Protein AF-A0A2V9SP64-F1 (afdb_monomer)

Mean predicted aligned error: 10.12 Å

Structure (mmCIF, N/CA/C/O backbone):
data_AF-A0A2V9SP64-F1
#
_entry.id   AF-A0A2V9SP64-F1
#
loop_
_atom_site.group_PDB
_atom_site.id
_atom_site.type_symbol
_atom_site.label_atom_id
_atom_site.label_alt_id
_atom_site.label_comp_id
_atom_site.label_asym_id
_atom_site.label_entity_id
_atom_site.label_seq_id
_atom_site.pdbx_PDB_ins_code
_atom_site.Cartn_x
_atom_site.Cartn_y
_atom_site.Cartn_z
_atom_site.occupancy
_atom_site.B_iso_or_equiv
_atom_site.auth_seq_id
_atom_site.auth_comp_id
_atom_site.auth_asym_id
_atom_site.auth_atom_id
_atom_site.pdbx_PDB_model_num
ATOM 1 N N . MET A 1 1 ? 23.466 0.169 -5.538 1.00 41.28 1 MET A N 1
ATOM 2 C CA . MET A 1 1 ? 22.872 -1.061 -6.104 1.00 41.28 1 MET A CA 1
ATOM 3 C C . MET A 1 1 ? 21.810 -1.558 -5.133 1.00 41.28 1 MET A C 1
ATOM 5 O O . MET A 1 1 ? 22.164 -1.995 -4.043 1.00 41.28 1 MET A O 1
ATOM 9 N N . PHE A 1 2 ? 20.524 -1.400 -5.461 1.00 40.69 2 PHE A N 1
ATOM 10 C CA . PHE A 1 2 ? 19.436 -1.945 -4.647 1.00 40.69 2 PHE A CA 1
ATOM 11 C C . PHE A 1 2 ? 19.515 -3.471 -4.731 1.00 40.69 2 PHE A C 1
ATOM 13 O O . PHE A 1 2 ? 19.192 -4.061 -5.756 1.00 40.69 2 PHE A O 1
ATOM 20 N N . ARG A 1 3 ? 20.051 -4.109 -3.686 1.00 48.69 3 ARG A N 1
ATOM 21 C CA . ARG A 1 3 ? 19.983 -5.563 -3.538 1.00 48.69 3 ARG A CA 1
ATOM 22 C C . ARG A 1 3 ? 18.550 -5.898 -3.173 1.00 48.69 3 ARG A C 1
ATOM 24 O O . ARG A 1 3 ? 18.177 -5.818 -2.003 1.00 48.69 3 ARG A O 1
ATOM 31 N N . 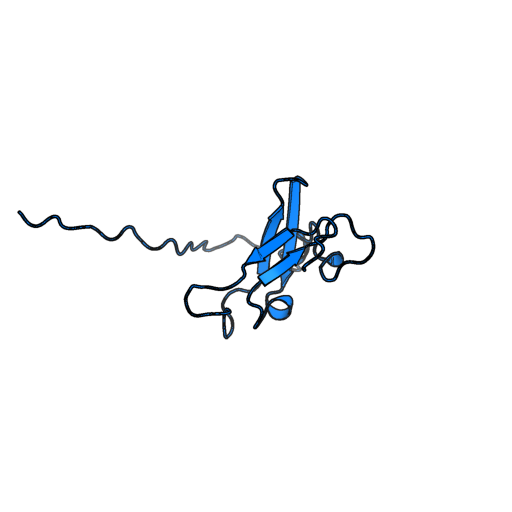ASP A 1 4 ? 17.769 -6.212 -4.191 1.00 56.91 4 ASP A N 1
ATOM 32 C CA . ASP A 1 4 ? 16.444 -6.769 -4.032 1.00 56.91 4 ASP A CA 1
ATOM 33 C C . ASP A 1 4 ? 16.566 -8.100 -3.263 1.00 56.91 4 ASP A C 1
ATOM 35 O O . ASP A 1 4 ? 17.009 -9.117 -3.790 1.00 56.91 4 ASP A O 1
ATOM 39 N N . ARG A 1 5 ? 16.254 -8.079 -1.962 1.00 63.81 5 ARG A N 1
ATOM 40 C CA . ARG A 1 5 ? 16.203 -9.274 -1.102 1.00 63.81 5 ARG A CA 1
ATOM 41 C C . ARG A 1 5 ? 14.882 -10.039 -1.299 1.00 63.81 5 ARG A C 1
ATOM 43 O O . ARG A 1 5 ? 14.338 -10.559 -0.326 1.00 63.81 5 ARG A O 1
ATOM 50 N N . GLY A 1 6 ? 14.339 -10.056 -2.517 1.00 75.12 6 GLY A N 1
ATOM 51 C CA . GLY A 1 6 ? 13.022 -10.613 -2.828 1.00 75.12 6 GLY A CA 1
ATOM 52 C C . GLY A 1 6 ? 11.867 -9.718 -2.369 1.00 75.12 6 GLY A C 1
ATOM 53 O O . GLY A 1 6 ? 10.902 -10.213 -1.787 1.00 75.12 6 GLY A O 1
ATOM 54 N N . GLY A 1 7 ? 12.008 -8.407 -2.546 1.00 83.94 7 GLY A N 1
ATOM 55 C CA . GLY A 1 7 ? 10.979 -7.405 -2.357 1.00 83.94 7 GLY A CA 1
ATOM 56 C C . GLY A 1 7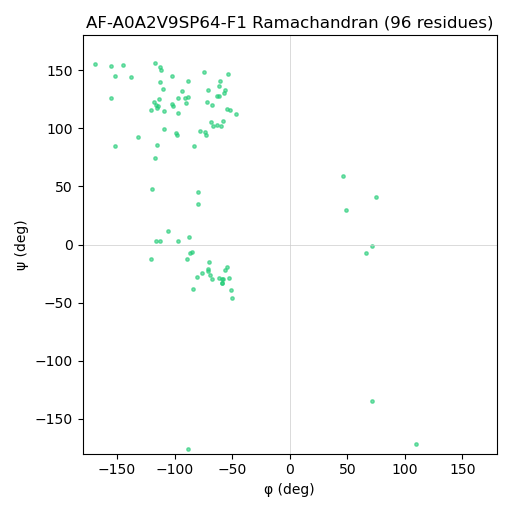 ? 10.542 -6.734 -3.658 1.00 83.94 7 GLY A C 1
ATOM 57 O O . GLY A 1 7 ? 11.333 -6.367 -4.516 1.00 83.94 7 GLY A O 1
ATOM 58 N N . TYR A 1 8 ? 9.244 -6.510 -3.763 1.00 89.00 8 TYR A N 1
ATOM 59 C CA . TYR A 1 8 ? 8.592 -5.919 -4.919 1.00 89.00 8 TYR A CA 1
ATOM 60 C C . TYR A 1 8 ? 8.449 -4.415 -4.726 1.00 89.00 8 TYR A C 1
ATOM 62 O O . TYR A 1 8 ? 8.010 -3.958 -3.669 1.00 89.00 8 TYR A O 1
ATOM 70 N N . SER A 1 9 ? 8.816 -3.638 -5.742 1.00 88.69 9 SER 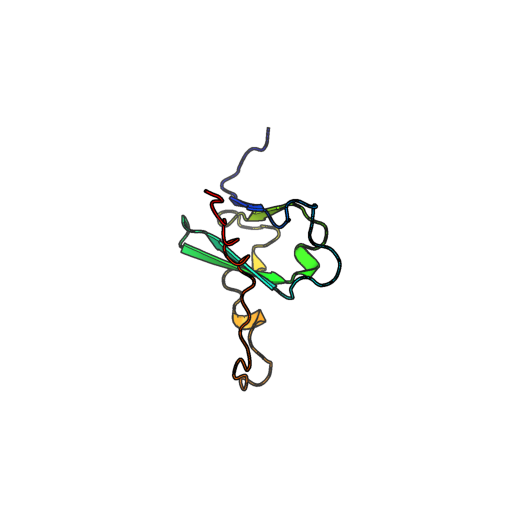A N 1
ATOM 71 C CA . SER A 1 9 ? 8.604 -2.191 -5.743 1.00 88.69 9 SER A CA 1
ATOM 72 C C . SER A 1 9 ? 7.240 -1.866 -6.347 1.00 88.69 9 SER A C 1
ATOM 74 O O . SER A 1 9 ? 6.985 -2.195 -7.504 1.00 88.69 9 SER A O 1
ATOM 76 N N . CYS A 1 10 ? 6.385 -1.189 -5.586 1.00 88.94 10 CYS A N 1
ATOM 77 C CA . CYS A 1 10 ? 5.106 -0.666 -6.053 1.00 88.94 10 CYS A CA 1
ATOM 78 C C . CYS A 1 10 ? 5.192 0.859 -6.124 1.00 88.94 10 CYS A C 1
ATOM 80 O O . CYS A 1 10 ? 5.369 1.533 -5.107 1.00 88.94 10 CYS A O 1
ATOM 82 N N . THR A 1 11 ? 5.089 1.412 -7.329 1.00 89.56 11 THR A N 1
ATOM 83 C CA . THR A 1 11 ? 5.073 2.863 -7.546 1.00 89.56 11 THR A CA 1
ATOM 84 C C . THR A 1 11 ? 3.743 3.431 -7.058 1.00 89.56 11 THR A C 1
ATOM 86 O O . THR A 1 11 ? 2.689 3.020 -7.526 1.00 89.56 11 THR A O 1
ATOM 89 N N . VAL A 1 12 ? 3.797 4.382 -6.126 1.00 87.31 12 VAL A N 1
ATOM 90 C CA . VAL A 1 12 ? 2.624 5.021 -5.499 1.00 87.31 12 VAL A CA 1
ATOM 91 C C . VAL A 1 12 ? 2.643 6.524 -5.771 1.00 87.31 12 VAL A C 1
ATOM 93 O O . VAL A 1 12 ? 2.521 7.356 -4.879 1.00 87.31 12 VAL A O 1
ATOM 96 N N . ARG A 1 13 ? 2.869 6.876 -7.037 1.00 87.62 13 ARG A N 1
ATOM 97 C CA . ARG A 1 13 ? 2.911 8.259 -7.514 1.00 87.62 13 ARG A CA 1
ATOM 98 C C . ARG A 1 13 ? 2.333 8.370 -8.912 1.00 87.62 13 ARG A C 1
ATOM 100 O O . ARG A 1 13 ? 2.416 7.418 -9.686 1.00 87.62 13 ARG A O 1
ATOM 107 N N . GLY A 1 14 ? 1.842 9.558 -9.239 1.00 83.81 14 GLY A N 1
ATOM 108 C CA . GLY A 1 14 ? 1.482 9.920 -10.603 1.00 83.81 14 GLY A CA 1
ATOM 109 C C . GLY A 1 14 ? 2.662 10.505 -11.383 1.00 83.81 14 GLY A C 1
ATOM 110 O O . GLY A 1 14 ? 3.785 10.640 -10.883 1.00 83.81 14 GLY A O 1
ATOM 111 N N . CYS A 1 15 ? 2.384 10.930 -12.616 1.00 83.00 15 CYS A N 1
ATOM 112 C CA . CYS A 1 15 ? 3.346 11.634 -13.467 1.00 83.00 15 CYS A CA 1
ATOM 113 C C . CYS A 1 15 ? 3.818 12.968 -12.858 1.00 83.00 15 CYS A C 1
ATOM 115 O O . CYS A 1 15 ? 4.955 13.377 -13.077 1.00 83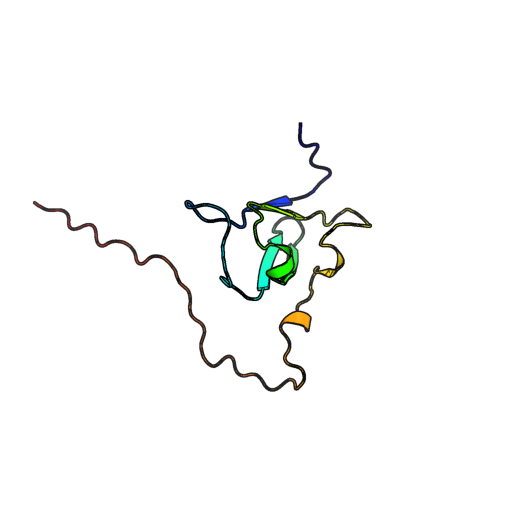.00 15 CYS A O 1
ATOM 117 N N . ARG A 1 16 ? 2.973 13.611 -12.040 1.00 83.62 16 ARG A N 1
ATOM 118 C CA . ARG A 1 16 ? 3.255 14.893 -11.369 1.00 83.62 16 ARG A CA 1
ATOM 119 C C . ARG A 1 16 ? 3.962 14.752 -10.017 1.00 83.62 16 ARG A C 1
ATOM 121 O O . ARG A 1 16 ? 4.158 15.749 -9.332 1.00 83.62 16 ARG A O 1
ATOM 128 N N . GLY A 1 17 ? 4.363 13.538 -9.641 1.00 84.50 17 GLY A N 1
ATOM 129 C CA . GLY A 1 17 ? 5.027 13.264 -8.368 1.00 84.50 17 GLY A CA 1
ATOM 130 C C . GLY A 1 17 ? 4.155 12.482 -7.382 1.00 84.50 17 GLY A C 1
ATOM 131 O O . GLY A 1 17 ? 3.111 11.950 -7.775 1.00 84.50 17 GLY A O 1
ATOM 132 N N . PRO A 1 18 ? 4.625 12.331 -6.127 1.00 85.62 18 PRO A N 1
ATOM 133 C CA . PRO A 1 18 ? 3.895 11.633 -5.071 1.00 85.62 18 PRO A CA 1
ATOM 134 C C . PRO A 1 18 ? 2.490 12.198 -4.899 1.00 85.62 18 PRO A C 1
ATOM 136 O O . PRO A 1 18 ? 2.289 13.403 -5.062 1.00 85.62 18 PRO A O 1
ATOM 139 N N . TYR A 1 19 ? 1.536 11.343 -4.541 1.00 82.81 19 TYR A N 1
ATOM 140 C CA . TYR A 1 19 ? 0.209 11.832 -4.196 1.00 82.81 19 TYR A CA 1
ATOM 141 C C . TYR A 1 19 ? 0.288 12.762 -2.972 1.00 82.81 19 TYR A C 1
ATOM 143 O O . TYR A 1 19 ? 1.016 12.482 -2.015 1.00 82.81 19 TYR A O 1
ATOM 151 N N . GLN A 1 20 ? -0.426 13.886 -3.036 1.00 80.31 20 GLN A N 1
ATOM 152 C CA . GLN A 1 20 ? -0.468 14.917 -1.997 1.00 80.31 20 GLN A CA 1
ATOM 153 C C . GLN A 1 20 ? -1.884 15.039 -1.428 1.00 80.31 20 GLN A C 1
ATOM 155 O O . GLN A 1 20 ? -2.852 14.722 -2.116 1.00 80.31 20 GLN A O 1
ATOM 160 N N . GLY A 1 21 ? -1.996 15.546 -0.198 1.00 84.00 21 GLY A N 1
ATOM 161 C CA . GLY A 1 21 ? -3.279 15.698 0.487 1.00 84.00 21 GLY A CA 1
ATOM 162 C C . GLY A 1 21 ? -3.856 14.350 0.914 1.00 84.00 21 GLY A C 1
ATOM 163 O O . GLY A 1 21 ? -3.121 13.514 1.439 1.00 84.00 21 GLY A O 1
ATOM 164 N N . ASP A 1 22 ? -5.150 14.165 0.666 1.00 81.44 22 ASP A N 1
ATOM 165 C CA . ASP A 1 22 ? -5.900 12.943 0.966 1.00 81.44 22 ASP A CA 1
ATOM 166 C C . ASP A 1 22 ? -6.428 12.298 -0.333 1.00 81.44 22 ASP A C 1
ATOM 168 O O . ASP A 1 22 ? -7.584 12.480 -0.713 1.00 81.44 22 ASP A O 1
ATOM 172 N N . PRO A 1 23 ? -5.540 11.657 -1.115 1.00 83.38 23 PRO A N 1
ATOM 173 C CA . PRO A 1 23 ? -5.873 11.106 -2.429 1.00 83.38 23 PRO A 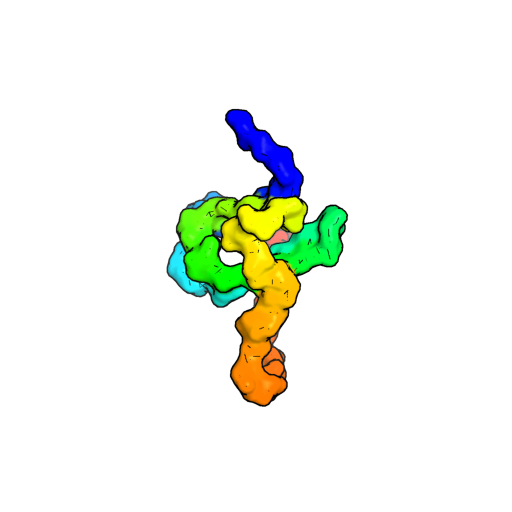CA 1
ATOM 174 C C . PRO A 1 23 ? -6.666 9.790 -2.356 1.00 83.38 23 PRO A C 1
ATOM 176 O O . PRO A 1 23 ? -7.302 9.413 -3.337 1.00 83.38 23 PRO A O 1
ATOM 179 N N . PHE A 1 24 ? -6.546 9.052 -1.251 1.00 86.88 24 PHE A N 1
ATOM 180 C CA . PHE A 1 24 ? -7.169 7.756 -0.983 1.00 86.88 24 PHE A CA 1
ATOM 181 C C . PHE A 1 24 ? -6.971 7.404 0.496 1.00 86.88 24 PHE A C 1
ATOM 183 O O . PHE A 1 24 ? -5.970 7.814 1.075 1.00 86.88 24 PHE A O 1
ATOM 190 N N . ASP A 1 25 ? -7.844 6.570 1.070 1.00 89.62 25 ASP A N 1
ATOM 191 C CA . ASP A 1 25 ? -7.716 6.098 2.4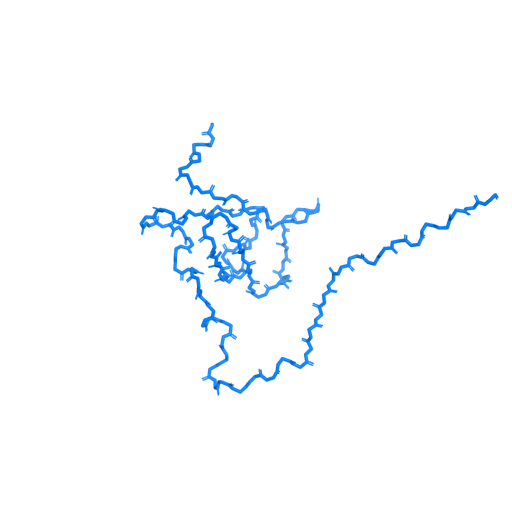60 1.00 89.62 25 ASP A CA 1
ATOM 192 C C . ASP A 1 25 ? -6.781 4.882 2.598 1.00 89.62 25 ASP A C 1
ATOM 194 O O . ASP A 1 25 ? -5.998 4.764 3.546 1.00 89.62 25 ASP A O 1
ATOM 198 N N . PHE A 1 26 ? -6.842 3.960 1.631 1.00 92.25 26 PHE A N 1
ATOM 199 C CA . PHE A 1 26 ? -6.087 2.706 1.629 1.00 92.25 26 PHE A CA 1
ATOM 200 C C . PHE A 1 26 ? -5.511 2.388 0.249 1.00 92.25 26 PHE A C 1
ATOM 202 O O . PHE A 1 26 ? -6.141 2.602 -0.783 1.00 92.25 26 PHE A O 1
ATOM 209 N N . LEU A 1 27 ? -4.315 1.809 0.247 1.00 92.44 27 LEU A N 1
ATOM 210 C CA . LEU A 1 27 ? -3.669 1.206 -0.907 1.00 92.44 27 LEU A CA 1
ATOM 211 C C . LEU A 1 27 ? -3.819 -0.315 -0.833 1.00 92.44 27 LEU A C 1
ATOM 213 O O . LEU A 1 27 ? -3.285 -0.942 0.082 1.00 92.44 27 LEU A O 1
ATOM 217 N N . ALA A 1 28 ? -4.475 -0.901 -1.833 1.00 94.38 28 ALA A N 1
ATOM 218 C CA . ALA A 1 28 ? -4.486 -2.341 -2.058 1.00 94.38 28 ALA A CA 1
ATOM 219 C C . ALA A 1 28 ? -3.426 -2.704 -3.111 1.00 94.38 28 ALA A C 1
ATOM 221 O O . ALA A 1 28 ? -3.539 -2.320 -4.274 1.00 94.38 28 ALA A O 1
ATOM 222 N N . ALA A 1 29 ? -2.381 -3.427 -2.708 1.00 93.88 29 ALA A N 1
ATOM 223 C CA . ALA A 1 29 ? -1.319 -3.887 -3.600 1.00 93.88 29 ALA A CA 1
ATOM 224 C C . ALA A 1 29 ? -1.335 -5.415 -3.703 1.00 93.88 29 ALA A C 1
ATOM 226 O O . ALA A 1 29 ? -1.131 -6.106 -2.706 1.00 93.88 29 ALA A O 1
ATOM 227 N N . TYR A 1 30 ? -1.545 -5.929 -4.914 1.00 94.12 30 TYR A N 1
ATOM 228 C CA . TYR A 1 30 ? -1.535 -7.360 -5.202 1.00 94.12 30 TYR A CA 1
ATOM 229 C C . TYR A 1 30 ? -0.177 -7.808 -5.745 1.00 94.12 30 TYR A C 1
ATOM 231 O O . TYR A 1 30 ? 0.335 -7.255 -6.722 1.00 94.12 30 TYR A O 1
ATOM 239 N N . LEU A 1 31 ? 0.408 -8.823 -5.116 1.00 91.75 31 LEU A N 1
ATOM 240 C CA . LEU A 1 31 ? 1.660 -9.437 -5.533 1.00 91.75 31 LEU A CA 1
ATOM 241 C C . LEU A 1 31 ? 1.370 -10.711 -6.322 1.00 91.75 31 LEU A C 1
ATOM 243 O O . LEU A 1 31 ? 1.234 -11.779 -5.739 1.00 91.75 31 LEU A O 1
ATOM 247 N N . ILE A 1 32 ? 1.343 -10.604 -7.653 1.00 91.38 32 ILE A N 1
ATOM 248 C CA . ILE A 1 32 ? 1.095 -11.741 -8.560 1.00 91.38 32 ILE A CA 1
ATOM 249 C C . ILE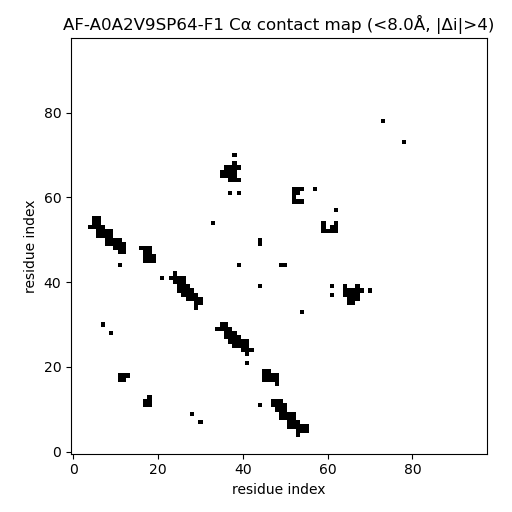 A 1 32 ? 1.989 -12.960 -8.248 1.00 91.38 32 ILE A C 1
ATOM 251 O O . ILE A 1 32 ? 1.458 -14.065 -8.195 1.00 91.38 32 ILE A O 1
ATOM 255 N N . PRO A 1 33 ? 3.316 -12.821 -8.023 1.00 89.56 33 PRO A N 1
ATOM 256 C CA . PRO A 1 33 ? 4.176 -13.993 -7.840 1.00 89.56 33 PRO A CA 1
ATOM 257 C C . PRO A 1 33 ? 3.970 -14.736 -6.515 1.00 89.56 33 PRO A C 1
ATOM 259 O O . PRO A 1 33 ? 4.371 -15.892 -6.409 1.00 89.56 33 PRO A O 1
ATOM 262 N N . ASP A 1 34 ? 3.410 -14.070 -5.504 1.00 89.56 34 ASP A N 1
ATOM 263 C CA . ASP A 1 34 ? 3.179 -14.638 -4.171 1.00 89.56 34 ASP A CA 1
ATOM 264 C C . ASP A 1 34 ? 1.675 -14.813 -3.865 1.00 89.56 34 ASP A C 1
ATOM 266 O O . ASP A 1 34 ? 1.353 -15.235 -2.759 1.00 89.56 34 ASP A O 1
ATOM 270 N N . ASP A 1 35 ? 0.788 -14.500 -4.824 1.00 92.62 35 ASP A N 1
ATOM 271 C CA . ASP A 1 35 ? -0.681 -14.588 -4.732 1.00 92.62 35 ASP A CA 1
ATOM 272 C C . ASP A 1 35 ? -1.237 -13.992 -3.428 1.00 92.62 35 ASP A C 1
ATOM 274 O O . ASP A 1 35 ? -1.811 -14.675 -2.581 1.00 92.62 35 ASP A O 1
ATOM 278 N N . MET A 1 36 ? -0.954 -12.704 -3.206 1.00 93.00 36 MET A N 1
ATOM 279 C CA . MET A 1 36 ? -1.189 -12.076 -1.907 1.00 93.00 36 MET A CA 1
ATOM 280 C C . MET A 1 36 ? -1.458 -10.580 -2.003 1.00 93.00 36 MET A C 1
ATOM 282 O O . MET A 1 36 ? -0.831 -9.863 -2.788 1.00 93.00 36 MET A O 1
ATOM 286 N N . TRP A 1 37 ? -2.330 -10.095 -1.127 1.00 95.38 37 TRP A N 1
ATOM 287 C CA . TRP A 1 37 ? -2.694 -8.695 -0.987 1.00 95.38 37 TRP A CA 1
ATOM 288 C C . TRP A 1 37 ? -2.012 -8.021 0.199 1.00 95.38 37 TRP A C 1
ATOM 290 O O . TRP A 1 37 ? -1.812 -8.590 1.275 1.00 95.38 37 TRP A O 1
ATOM 300 N N . TYR A 1 38 ? -1.696 -6.747 0.004 1.00 95.31 38 TYR A N 1
ATOM 301 C CA . TYR A 1 38 ? -1.317 -5.812 1.051 1.00 95.31 38 TYR A CA 1
ATOM 302 C C . TYR A 1 38 ? -2.343 -4.686 1.099 1.00 95.31 38 TYR A C 1
ATOM 304 O O . TYR A 1 38 ? -2.526 -3.996 0.100 1.00 95.31 38 TYR A O 1
ATOM 312 N N . ILE A 1 39 ? -2.973 -4.488 2.257 1.00 96.06 39 ILE A N 1
ATOM 313 C CA . ILE A 1 39 ? -3.949 -3.420 2.505 1.00 96.06 39 ILE A CA 1
ATOM 314 C C . ILE A 1 39 ? -3.304 -2.398 3.440 1.00 96.06 39 ILE A C 1
ATOM 316 O O . ILE A 1 39 ? -3.186 -2.622 4.643 1.00 96.06 39 ILE A O 1
ATOM 320 N N . ILE A 1 40 ? -2.808 -1.298 2.876 1.00 94.25 40 ILE A N 1
ATOM 321 C CA . ILE A 1 40 ? -1.936 -0.342 3.567 1.00 94.25 40 ILE A CA 1
ATOM 322 C C . ILE A 1 40 ? -2.664 0.999 3.724 1.00 94.25 40 ILE A C 1
ATOM 324 O O . ILE A 1 40 ? -3.065 1.568 2.713 1.00 94.25 40 ILE A O 1
ATOM 328 N N . PRO A 1 41 ? -2.790 1.559 4.940 1.00 93.00 41 PRO A N 1
ATOM 329 C CA . PRO A 1 41 ? -3.346 2.899 5.129 1.00 93.00 41 PRO A CA 1
ATOM 330 C C . PRO A 1 41 ? -2.518 3.963 4.401 1.00 93.00 41 PRO A C 1
ATOM 332 O O . PRO A 1 41 ? -1.282 3.922 4.436 1.00 93.00 41 PRO A O 1
ATOM 335 N N . ALA A 1 42 ? -3.174 4.947 3.792 1.00 90.75 42 ALA A N 1
ATOM 336 C CA . ALA A 1 42 ? -2.527 5.979 2.984 1.00 90.75 42 ALA A CA 1
ATOM 337 C C . ALA A 1 42 ? -1.486 6.798 3.750 1.00 90.75 42 ALA A C 1
ATOM 339 O O . ALA A 1 42 ? -0.427 7.125 3.213 1.00 90.75 42 ALA A O 1
ATOM 340 N N . GLU A 1 43 ? -1.704 7.021 5.045 1.00 89.75 43 GLU A N 1
ATOM 341 C CA . GLU A 1 43 ? -0.742 7.648 5.957 1.00 89.75 43 GLU A CA 1
ATOM 342 C C . GLU A 1 43 ? 0.638 6.967 5.944 1.00 89.75 43 GLU A C 1
ATOM 344 O O . GLU A 1 43 ? 1.662 7.600 6.195 1.00 89.75 43 GLU A O 1
ATOM 349 N N . LYS A 1 44 ? 0.693 5.659 5.649 1.00 90.25 44 LYS A N 1
ATOM 350 C CA . LYS A 1 44 ? 1.943 4.882 5.582 1.00 90.25 44 LYS A CA 1
ATOM 351 C C . LYS A 1 44 ? 2.648 4.975 4.229 1.00 90.25 44 LYS A C 1
ATOM 353 O O . LYS A 1 44 ? 3.756 4.442 4.101 1.00 90.25 44 LYS A O 1
ATOM 358 N N . CYS A 1 45 ? 2.010 5.610 3.249 1.00 86.38 45 CYS A N 1
ATOM 359 C CA . CYS A 1 45 ? 2.487 5.817 1.883 1.00 86.38 45 CYS A CA 1
ATOM 360 C C . CYS A 1 45 ? 2.599 7.306 1.511 1.00 86.38 45 CYS A C 1
ATOM 362 O O . CYS A 1 45 ? 3.214 7.622 0.494 1.00 86.38 45 CYS A O 1
ATOM 364 N N . SER A 1 46 ? 2.033 8.210 2.315 1.00 83.38 46 SER A N 1
ATOM 365 C CA . SER A 1 46 ? 1.989 9.645 2.032 1.00 83.38 46 SER A CA 1
ATOM 366 C C . SER A 1 46 ? 3.386 10.230 1.800 1.00 83.38 46 SER A C 1
ATOM 368 O O . SER A 1 46 ? 4.343 9.924 2.516 1.00 83.38 46 SER A O 1
ATOM 370 N N . GLY A 1 47 ? 3.520 11.028 0.737 1.00 81.31 47 GLY A N 1
ATOM 371 C CA . GLY A 1 47 ? 4.789 11.628 0.315 1.00 81.31 47 GLY A CA 1
ATOM 372 C C . GLY A 1 47 ? 5.812 10.654 -0.286 1.00 81.31 47 GLY A C 1
ATOM 373 O O . GLY A 1 47 ? 6.888 11.087 -0.704 1.00 81.31 47 GLY A O 1
ATOM 374 N N . GLN A 1 48 ? 5.515 9.352 -0.375 1.00 84.81 48 GLN A N 1
ATOM 375 C CA . GLN A 1 48 ? 6.411 8.376 -0.994 1.00 84.81 48 GLN A CA 1
ATOM 376 C C . GLN A 1 48 ? 6.151 8.258 -2.501 1.00 84.81 48 GLN A C 1
ATOM 378 O O . GLN A 1 48 ? 5.015 8.239 -2.954 1.00 84.81 48 GLN A O 1
ATOM 383 N N . GLY A 1 49 ? 7.219 8.132 -3.297 1.00 85.00 49 GLY A N 1
ATOM 384 C CA . GLY A 1 49 ? 7.104 7.844 -4.733 1.00 85.00 49 GLY A CA 1
ATOM 385 C C . GLY A 1 49 ? 6.863 6.363 -5.049 1.00 85.00 49 GLY A C 1
ATOM 386 O O . GLY A 1 49 ? 6.269 6.012 -6.066 1.00 85.00 49 GLY A O 1
ATOM 387 N N . SER A 1 50 ? 7.341 5.486 -4.173 1.00 88.94 50 SER A N 1
ATOM 388 C CA . SER A 1 50 ? 7.204 4.036 -4.269 1.00 88.94 50 SER A CA 1
ATOM 389 C C . SER A 1 50 ? 7.305 3.416 -2.880 1.00 88.94 50 SER A C 1
ATOM 391 O O . SER A 1 50 ? 7.981 3.949 -1.992 1.00 88.94 50 SER A O 1
ATOM 393 N N . ILE A 1 51 ? 6.684 2.257 -2.707 1.00 91.00 51 ILE A N 1
ATOM 394 C CA . ILE A 1 51 ? 6.860 1.393 -1.544 1.00 91.00 51 ILE A CA 1
ATOM 395 C C . ILE A 1 51 ? 7.548 0.099 -1.963 1.00 91.00 51 ILE A C 1
ATOM 397 O O . ILE A 1 51 ? 7.430 -0.333 -3.104 1.00 91.00 51 ILE A O 1
ATOM 401 N N . ALA A 1 52 ? 8.269 -0.519 -1.033 1.00 91.06 52 ALA A N 1
ATOM 402 C CA . ALA A 1 52 ? 8.904 -1.811 -1.250 1.00 91.06 52 ALA A CA 1
ATOM 403 C C . ALA A 1 52 ? 8.287 -2.849 -0.304 1.00 91.06 52 ALA A C 1
ATOM 405 O O . ALA A 1 52 ? 8.342 -2.695 0.922 1.00 91.06 52 ALA A O 1
ATOM 406 N N . LEU A 1 53 ? 7.696 -3.892 -0.879 1.00 91.56 53 LEU A N 1
ATOM 407 C CA . LEU A 1 53 ? 7.005 -4.971 -0.183 1.00 91.56 53 LEU A CA 1
ATOM 408 C C . LEU A 1 53 ? 7.903 -6.198 -0.142 1.00 91.56 53 LEU A C 1
ATOM 410 O O . LEU A 1 53 ? 8.276 -6.721 -1.180 1.00 91.56 53 LEU A O 1
ATOM 414 N N . TYR A 1 54 ? 8.236 -6.680 1.053 1.00 91.56 54 TYR A N 1
ATOM 415 C CA . TYR A 1 54 ? 9.111 -7.841 1.235 1.00 91.56 54 TYR A CA 1
ATOM 416 C C . TYR A 1 54 ? 8.324 -8.988 1.874 1.00 91.56 54 TYR A C 1
ATOM 418 O O . TYR A 1 54 ? 8.348 -9.118 3.104 1.00 91.56 54 TYR A O 1
ATOM 426 N N . PRO A 1 55 ? 7.616 -9.820 1.089 1.00 88.25 55 PRO A N 1
ATOM 427 C CA . PRO A 1 55 ? 6.787 -10.878 1.655 1.00 88.25 55 PRO A CA 1
ATOM 428 C C . PRO A 1 55 ? 7.605 -12.003 2.301 1.00 88.25 55 PRO A C 1
ATOM 430 O O . PRO A 1 55 ? 7.148 -12.645 3.244 1.00 88.25 55 PRO A O 1
ATOM 433 N N . LYS A 1 56 ? 8.843 -12.220 1.856 1.00 87.12 56 LYS A N 1
ATOM 434 C CA . LYS A 1 56 ? 9.703 -13.304 2.360 1.00 87.12 56 LYS A CA 1
ATOM 435 C C . LYS A 1 56 ? 10.496 -12.913 3.613 1.00 87.12 56 LYS A C 1
ATOM 437 O O . LYS A 1 56 ? 11.155 -13.753 4.224 1.00 87.12 56 LYS A O 1
ATOM 442 N N . LEU A 1 57 ? 10.446 -11.643 4.019 1.00 87.75 57 LEU 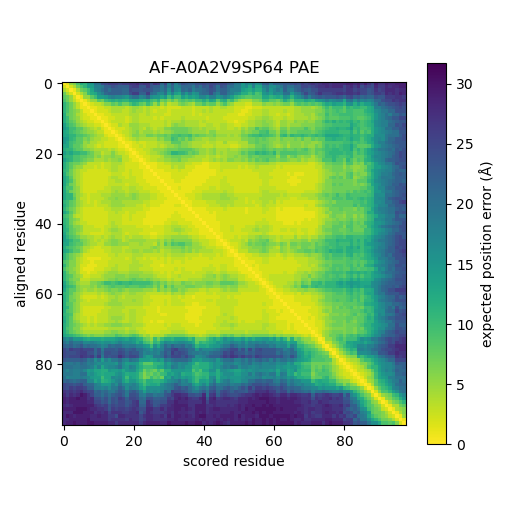A N 1
ATOM 443 C CA . LEU A 1 57 ? 11.193 -11.142 5.168 1.00 87.75 57 LEU A CA 1
ATOM 444 C C . LEU A 1 57 ? 10.363 -11.251 6.454 1.00 87.75 57 LEU A C 1
ATOM 446 O O . LEU A 1 57 ? 9.279 -10.683 6.543 1.00 87.75 57 LEU A O 1
ATOM 450 N N . LYS A 1 58 ? 10.916 -11.902 7.490 1.00 80.88 58 LYS A N 1
ATOM 451 C CA . LYS A 1 58 ? 10.246 -12.090 8.797 1.00 80.88 58 LYS A CA 1
ATOM 452 C C . LYS A 1 58 ? 9.832 -10.781 9.486 1.00 80.88 58 LYS A C 1
ATOM 454 O O . LYS A 1 58 ? 8.880 -10.773 10.255 1.00 80.88 58 LYS A O 1
ATOM 459 N N . LYS A 1 59 ? 10.566 -9.689 9.252 1.00 84.00 59 LYS A N 1
ATOM 460 C CA . LYS A 1 59 ? 10.272 -8.345 9.772 1.00 84.00 59 LYS A CA 1
ATOM 461 C C . LYS A 1 59 ? 10.372 -7.338 8.631 1.00 84.00 59 LYS A C 1
ATOM 463 O O . LYS A 1 59 ? 11.462 -6.856 8.335 1.00 84.00 59 LYS A O 1
ATOM 468 N N . SER A 1 60 ? 9.257 -7.049 7.969 1.00 88.44 60 SER A N 1
ATOM 469 C CA . SER A 1 60 ? 9.176 -6.039 6.909 1.00 88.44 60 SER A CA 1
ATOM 470 C C . SER A 1 60 ? 8.336 -4.843 7.356 1.00 88.44 60 SER A C 1
ATOM 472 O O . SER A 1 60 ? 7.418 -4.994 8.160 1.00 88.44 60 SER A O 1
ATOM 474 N N . LYS A 1 61 ? 8.643 -3.647 6.822 1.00 89.00 61 LYS A N 1
ATOM 475 C CA . LYS A 1 61 ? 7.942 -2.387 7.154 1.00 89.00 61 LYS A CA 1
ATOM 476 C C . LYS A 1 61 ? 6.421 -2.523 7.026 1.00 89.00 61 LYS A C 1
ATOM 478 O O . LYS A 1 61 ? 5.692 -1.995 7.856 1.00 89.00 61 LYS A O 1
ATOM 483 N N . TYR A 1 62 ? 5.970 -3.249 6.004 1.00 91.69 62 TYR A N 1
ATOM 484 C CA . TYR A 1 62 ? 4.555 -3.434 5.692 1.00 91.69 62 TYR A CA 1
ATOM 485 C C . TYR A 1 62 ? 4.025 -4.830 6.047 1.00 91.69 62 TYR A C 1
ATOM 487 O O . TYR A 1 62 ? 2.924 -5.181 5.644 1.00 91.69 62 TYR A O 1
ATOM 495 N N . GLY A 1 63 ? 4.782 -5.644 6.792 1.00 91.12 63 GLY A N 1
ATOM 496 C CA . GLY A 1 63 ? 4.420 -7.040 7.069 1.00 91.12 63 GLY A CA 1
ATOM 497 C C . GLY A 1 63 ? 3.076 -7.208 7.781 1.00 91.12 63 GLY A C 1
ATOM 498 O O . GLY A 1 63 ? 2.364 -8.161 7.494 1.00 91.12 63 GLY A O 1
ATOM 499 N N . ALA A 1 64 ? 2.704 -6.254 8.640 1.00 93.25 64 ALA A N 1
ATOM 500 C CA . ALA A 1 64 ? 1.424 -6.246 9.354 1.00 93.25 64 ALA A CA 1
ATOM 501 C C . ALA A 1 64 ? 0.204 -5.978 8.452 1.00 93.25 64 ALA A C 1
ATOM 503 O O . ALA A 1 64 ? -0.921 -6.214 8.869 1.00 93.25 64 ALA A O 1
ATOM 504 N N . TYR A 1 65 ? 0.425 -5.490 7.230 1.00 94.75 65 TYR A N 1
ATOM 505 C CA . TYR A 1 65 ? -0.630 -5.131 6.279 1.00 94.75 65 TYR A CA 1
ATOM 506 C C . TYR A 1 65 ? -0.930 -6.238 5.263 1.00 94.75 65 TYR A C 1
ATOM 508 O O . TYR A 1 65 ? -1.739 -6.048 4.358 1.00 94.75 65 TYR A O 1
ATOM 516 N N . ARG A 1 66 ? -0.271 -7.393 5.395 1.00 93.56 66 ARG A N 1
ATOM 517 C CA . ARG A 1 66 ? -0.564 -8.590 4.606 1.00 93.56 66 ARG A CA 1
ATOM 518 C C . ARG A 1 66 ? -1.980 -9.072 4.901 1.00 93.56 66 ARG A C 1
ATOM 520 O O . ARG A 1 66 ? -2.295 -9.295 6.066 1.00 93.56 66 ARG A O 1
ATOM 527 N N . GLU A 1 67 ? -2.782 -9.271 3.856 1.00 94.81 67 GLU A N 1
ATOM 528 C CA . GLU A 1 67 ? -4.173 -9.744 3.944 1.00 94.81 67 GLU A CA 1
ATOM 529 C C . GLU A 1 67 ? -5.001 -8.967 4.981 1.00 94.81 67 GLU A C 1
ATOM 531 O O . GLU A 1 67 ? -5.923 -9.494 5.604 1.00 94.81 67 GLU A O 1
ATOM 536 N N . ALA A 1 68 ? -4.662 -7.692 5.201 1.00 94.38 68 ALA A N 1
ATOM 537 C CA . ALA A 1 68 ? -5.269 -6.866 6.235 1.00 94.38 68 ALA A CA 1
ATOM 538 C C . ALA A 1 68 ? -6.639 -6.312 5.800 1.00 94.38 68 ALA A C 1
ATOM 540 O O . ALA A 1 68 ? -6.938 -5.137 5.985 1.00 94.38 68 ALA A O 1
ATOM 541 N N . TRP A 1 69 ? -7.482 -7.171 5.221 1.00 92.81 69 TRP A N 1
ATOM 542 C CA . TRP A 1 69 ? -8.837 -6.852 4.765 1.00 92.81 69 TRP A CA 1
ATOM 543 C C . TRP A 1 69 ? -9.737 -6.347 5.890 1.00 92.81 69 TRP A C 1
ATOM 545 O O . TRP A 1 69 ? -10.572 -5.480 5.654 1.00 92.81 69 TRP A O 1
ATOM 555 N N . HIS A 1 70 ? -9.484 -6.797 7.121 1.00 89.50 70 HIS A N 1
ATOM 556 C CA . HIS A 1 70 ? -10.147 -6.310 8.331 1.00 89.50 70 HIS A CA 1
ATOM 557 C C . HIS A 1 70 ? -10.022 -4.788 8.529 1.00 89.50 70 HIS A C 1
ATOM 559 O O . HIS A 1 70 ? -10.838 -4.199 9.225 1.00 89.50 70 HIS A O 1
ATOM 565 N N . LEU A 1 71 ? -9.031 -4.123 7.917 1.00 89.75 71 LEU A N 1
ATOM 566 C CA . LEU A 1 71 ? -8.909 -2.660 7.953 1.00 89.75 71 LEU A CA 1
ATOM 567 C C . LEU A 1 71 ? -9.981 -1.947 7.120 1.00 89.75 71 LEU A C 1
ATOM 569 O O . LEU A 1 71 ? -10.252 -0.774 7.358 1.00 89.75 71 LEU A O 1
ATOM 573 N N . LEU A 1 72 ? -10.567 -2.640 6.141 1.00 86.50 72 LEU A N 1
ATOM 574 C CA . LEU A 1 72 ? -11.670 -2.133 5.324 1.00 86.50 72 LEU A CA 1
ATOM 575 C C . LEU A 1 72 ? -13.035 -2.443 5.949 1.00 86.50 72 LEU A C 1
ATOM 577 O O . LEU A 1 72 ? -14.055 -1.906 5.509 1.00 86.50 72 LEU A O 1
ATOM 581 N N . GLU A 1 73 ? -13.076 -3.317 6.956 1.00 84.31 73 GLU A N 1
ATOM 582 C CA . GLU A 1 73 ? -14.310 -3.659 7.647 1.00 84.31 73 GLU A CA 1
ATOM 583 C C . GLU A 1 73 ? -14.771 -2.483 8.509 1.00 84.31 73 GLU A C 1
ATOM 585 O O . GLU A 1 73 ? -14.010 -1.870 9.261 1.00 84.31 73 GLU A O 1
ATOM 590 N N . ARG A 1 74 ? -16.061 -2.156 8.410 1.00 72.25 74 ARG A N 1
ATOM 591 C CA . ARG A 1 74 ? -16.671 -1.188 9.321 1.00 72.25 74 ARG A CA 1
ATOM 592 C C . ARG A 1 74 ? -16.876 -1.845 10.688 1.00 72.25 74 ARG A C 1
ATOM 594 O O . ARG A 1 74 ? -17.245 -3.018 10.720 1.00 72.25 74 ARG A O 1
ATOM 601 N N . PRO A 1 75 ? -16.792 -1.087 11.797 1.00 67.81 75 PRO A N 1
ATOM 602 C CA . PRO A 1 75 ? -16.933 -1.624 13.157 1.00 67.81 75 PRO A CA 1
ATOM 603 C C . PRO A 1 75 ? -18.219 -2.428 13.422 1.00 67.81 75 PRO A C 1
ATOM 605 O O . PRO A 1 75 ? -18.265 -3.203 14.372 1.00 67.81 75 PRO A O 1
ATOM 608 N N . ASN A 1 76 ? -19.254 -2.262 12.588 1.00 68.69 76 ASN A N 1
ATOM 609 C CA . ASN A 1 76 ? -20.585 -2.821 12.815 1.00 68.69 76 ASN A CA 1
ATOM 610 C C . ASN A 1 76 ? -21.006 -3.860 11.754 1.00 68.69 76 ASN A C 1
ATOM 612 O O . ASN A 1 76 ? -22.150 -4.294 11.778 1.00 68.69 76 ASN A O 1
ATOM 616 N N . GLY A 1 77 ? -20.153 -4.212 10.780 1.00 59.66 77 GLY A N 1
ATOM 617 C CA . GLY A 1 77 ? -20.489 -5.174 9.708 1.00 59.66 77 GLY A CA 1
ATOM 618 C C . GLY A 1 77 ? -21.578 -4.727 8.712 1.00 59.66 77 GLY A C 1
ATOM 619 O O . GLY A 1 77 ? -21.789 -5.369 7.687 1.00 59.66 77 GLY A O 1
ATOM 620 N N . GLU A 1 78 ? -22.243 -3.602 8.964 1.00 61.19 78 GLU A N 1
ATOM 621 C CA . GLU A 1 78 ? -23.300 -3.045 8.124 1.00 61.19 78 GLU A CA 1
ATOM 622 C C . GLU A 1 78 ? -22.723 -1.959 7.210 1.00 61.19 78 GLU A C 1
ATOM 624 O O . GLU A 1 78 ? -22.559 -0.793 7.579 1.00 61.19 78 GLU A O 1
ATOM 629 N N . GLY A 1 79 ? -22.353 -2.348 5.995 1.00 60.12 79 GLY A N 1
ATOM 630 C CA . GLY A 1 79 ? -21.772 -1.429 5.027 1.00 60.12 79 GLY A CA 1
ATOM 631 C C . GLY A 1 79 ? -22.054 -1.868 3.607 1.00 60.12 79 GLY A C 1
ATOM 632 O O . GLY A 1 79 ? -21.213 -2.495 2.977 1.00 60.12 79 GLY A O 1
ATOM 633 N N . VAL A 1 80 ? -23.221 -1.506 3.076 1.00 67.81 80 VAL A N 1
ATOM 634 C CA . VAL A 1 80 ? -23.412 -1.515 1.622 1.00 67.81 80 VAL A CA 1
ATOM 635 C C . VAL A 1 80 ? -22.522 -0.415 1.054 1.00 67.81 80 VAL A C 1
ATOM 637 O O . VAL A 1 80 ? -22.674 0.756 1.419 1.00 67.81 80 VAL A O 1
ATOM 640 N N . VAL A 1 81 ? -21.580 -0.779 0.183 1.00 69.00 81 VAL A N 1
ATOM 641 C CA . VAL A 1 81 ? -20.816 0.200 -0.594 1.00 69.00 81 VAL A CA 1
ATOM 642 C C . VAL A 1 81 ? -21.814 0.931 -1.489 1.00 69.00 81 VAL A C 1
ATOM 644 O O . VAL A 1 81 ? -22.310 0.373 -2.462 1.00 69.00 81 VAL A O 1
ATOM 647 N N . LYS A 1 82 ? -22.180 2.160 -1.107 1.00 66.88 82 LYS A N 1
ATOM 648 C CA . LYS A 1 82 ? -23.232 2.925 -1.797 1.00 66.88 82 LYS A CA 1
ATOM 649 C C . LYS A 1 82 ? -22.819 3.339 -3.207 1.00 66.88 82 LYS A C 1
ATOM 651 O O . LYS A 1 82 ? -23.679 3.502 -4.06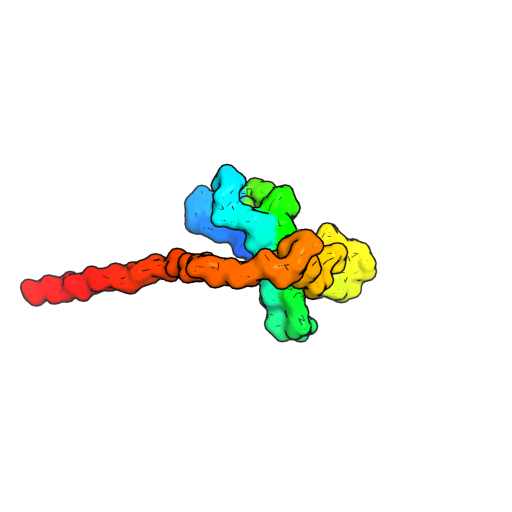4 1.00 66.88 82 LYS A O 1
ATOM 656 N N . GLN A 1 83 ? -21.523 3.543 -3.420 1.00 67.31 83 GLN A N 1
ATOM 657 C CA . GLN A 1 83 ? -20.980 4.131 -4.633 1.00 67.31 83 GLN A CA 1
ATOM 658 C C . GLN A 1 83 ? -19.535 3.664 -4.804 1.00 67.31 83 GLN A C 1
ATOM 660 O O . GLN A 1 83 ? -18.735 3.775 -3.876 1.00 67.31 83 GLN A O 1
ATOM 665 N N . ILE A 1 84 ? -19.231 3.098 -5.972 1.00 74.19 84 ILE A N 1
ATOM 666 C CA . ILE A 1 84 ? -17.876 2.741 -6.397 1.00 74.19 84 ILE A CA 1
ATOM 667 C C . ILE A 1 84 ? -17.574 3.627 -7.595 1.00 74.19 84 ILE A C 1
ATOM 669 O O . ILE A 1 84 ? -18.253 3.534 -8.616 1.00 74.19 84 ILE A O 1
ATOM 673 N N . GLU A 1 85 ? -16.572 4.484 -7.462 1.00 69.56 85 GLU A N 1
ATOM 674 C CA . GLU A 1 85 ? -16.096 5.330 -8.550 1.00 69.56 85 GLU A CA 1
ATOM 675 C C . GLU A 1 85 ? -14.722 4.838 -8.985 1.00 69.56 85 GLU A C 1
ATOM 677 O O . GLU A 1 85 ? -13.853 4.564 -8.159 1.00 69.56 85 GLU A O 1
ATOM 682 N N . ALA A 1 86 ? -14.530 4.713 -10.293 1.00 65.62 86 ALA A N 1
ATOM 683 C CA . ALA A 1 86 ? -13.237 4.410 -10.877 1.00 65.62 86 ALA A CA 1
ATOM 684 C C . ALA A 1 86 ? -12.868 5.548 -11.828 1.00 65.62 86 ALA A C 1
ATOM 686 O O . ALA A 1 86 ? -13.527 5.754 -12.845 1.00 65.62 86 ALA A O 1
ATOM 687 N N . CYS A 1 87 ? -11.799 6.277 -11.513 1.00 56.59 87 CYS A N 1
ATOM 688 C CA . CYS A 1 87 ? -11.193 7.223 -12.443 1.00 56.59 87 CYS A CA 1
ATOM 689 C C . CYS A 1 87 ? -10.252 6.459 -13.379 1.00 56.59 87 CYS A C 1
ATOM 691 O O . CYS A 1 87 ? -9.053 6.364 -13.129 1.00 56.59 87 CYS A O 1
ATOM 693 N N . ALA A 1 88 ? -10.797 5.893 -14.452 1.00 56.03 88 ALA A N 1
ATOM 694 C CA . ALA A 1 88 ? -10.006 5.628 -15.646 1.00 56.03 88 ALA A CA 1
ATOM 695 C C . ALA A 1 88 ? -10.087 6.888 -16.515 1.00 56.03 88 ALA A C 1
ATOM 697 O O . ALA A 1 88 ? -11.190 7.371 -16.771 1.00 56.03 88 ALA A O 1
ATOM 698 N N . GLU A 1 89 ? -8.952 7.456 -16.933 1.00 60.25 89 GLU A N 1
ATOM 699 C CA . GLU A 1 89 ? -8.954 8.530 -17.932 1.00 60.25 89 GLU A CA 1
ATOM 700 C C . GLU A 1 89 ? -9.778 8.053 -19.138 1.00 60.25 89 GLU A C 1
ATOM 702 O O . GLU A 1 89 ? -9.454 7.039 -19.762 1.00 60.25 89 GLU A O 1
ATOM 707 N N . GLY A 1 90 ? -10.897 8.731 -19.412 1.00 50.44 90 GLY A N 1
ATOM 708 C CA . GLY A 1 90 ? -11.735 8.426 -20.562 1.00 50.44 90 GLY A CA 1
ATOM 709 C C . GLY A 1 90 ? -10.885 8.523 -21.821 1.00 50.44 90 GLY A C 1
ATOM 710 O O . GLY A 1 90 ? -10.161 9.504 -21.992 1.00 50.44 90 GLY A O 1
ATOM 711 N N . ALA A 1 91 ? -10.942 7.495 -22.669 1.00 47.34 91 ALA A N 1
ATOM 712 C CA . ALA A 1 91 ? -10.264 7.489 -23.956 1.00 47.34 91 ALA A CA 1
ATOM 713 C C . ALA A 1 91 ? -10.547 8.819 -24.665 1.00 47.34 91 ALA A C 1
ATOM 715 O O . ALA A 1 91 ? -11.694 9.110 -25.006 1.00 47.34 91 ALA A O 1
ATOM 716 N N . ALA A 1 92 ? -9.513 9.645 -24.834 1.00 48.31 92 ALA A N 1
ATOM 717 C CA . ALA A 1 92 ? -9.622 10.850 -25.630 1.00 48.31 92 ALA A CA 1
ATOM 718 C C . ALA A 1 92 ? -10.144 10.432 -27.010 1.00 48.31 92 ALA A C 1
ATOM 720 O O . ALA A 1 92 ? -9.495 9.644 -27.703 1.00 48.31 92 ALA A O 1
ATOM 721 N N . GLN A 1 93 ? -11.335 10.906 -27.386 1.00 44.12 93 GLN A N 1
ATOM 722 C CA . GLN A 1 93 ? -11.796 10.824 -28.765 1.00 44.12 93 GLN A CA 1
ATOM 723 C C . GLN A 1 93 ? -10.758 11.548 -29.617 1.00 44.12 93 GLN A C 1
ATOM 725 O O . GLN A 1 93 ? -10.646 12.771 -29.581 1.00 44.12 93 GLN A O 1
ATOM 730 N N . VAL A 1 94 ? -9.965 10.777 -30.351 1.00 52.19 94 VAL A N 1
ATOM 731 C CA . VAL A 1 94 ? -9.097 11.314 -31.388 1.00 52.19 94 VAL A CA 1
ATOM 732 C C . VAL A 1 94 ? -10.010 11.584 -32.581 1.00 52.19 94 VAL A C 1
ATOM 734 O O . VAL A 1 94 ? -10.369 10.659 -33.309 1.00 52.19 94 VAL A O 1
ATOM 737 N N . GLU A 1 95 ? -10.459 12.830 -32.744 1.00 50.66 95 GLU A N 1
ATOM 738 C CA . GLU A 1 95 ? -11.045 13.263 -34.012 1.00 50.66 95 GLU A CA 1
ATOM 739 C C . GLU A 1 95 ? -9.931 13.291 -35.060 1.00 50.66 95 GLU A C 1
ATOM 741 O O . GLU A 1 95 ? -9.059 14.161 -35.059 1.00 50.66 95 GLU A O 1
ATOM 746 N N . TRP A 1 96 ? -9.938 12.300 -35.947 1.00 50.97 96 TRP A N 1
ATOM 747 C CA . TRP A 1 96 ? -9.154 12.344 -37.171 1.00 50.97 96 TRP A CA 1
ATOM 748 C C . TRP A 1 96 ? -9.830 13.334 -38.119 1.00 50.97 96 TRP A C 1
ATOM 750 O O . TRP A 1 96 ? -10.805 12.996 -38.788 1.00 50.97 96 TRP A O 1
ATOM 760 N N . GLY A 1 97 ? -9.332 14.571 -38.133 1.00 52.56 97 GLY A N 1
ATOM 761 C CA . GLY A 1 97 ? -9.646 15.535 -39.182 1.00 52.56 97 GLY A CA 1
ATOM 762 C C . GLY A 1 97 ? -9.172 15.004 -40.536 1.00 52.56 97 GLY A C 1
ATOM 763 O O . GLY A 1 97 ? -8.023 14.575 -40.660 1.00 52.56 97 GLY A O 1
ATOM 764 N N . VAL A 1 98 ? -10.089 14.996 -41.505 1.00 53.00 98 VAL A N 1
ATOM 765 C CA . VAL A 1 98 ? -9.854 14.697 -42.928 1.00 53.00 98 VAL A CA 1
ATOM 766 C C . VAL A 1 98 ? -9.271 15.919 -43.623 1.00 53.00 98 VAL A C 1
ATOM 768 O O . VAL A 1 98 ? -9.757 17.035 -43.329 1.00 53.00 98 VAL A O 1
#

Secondary structure (DSSP, 8-state):
----SS-EEEE-EETTEE--SSS-SEEEEEEGGGTEEEEEEGGGTTT-SEEEE-TT-SS-TTGGGBT-GGGTS-TTS----------PPP--------

Solvent-accessible surface area (backbone atoms only — not comparable to full-atom values): 6665 Å² total; per-residue (Å²): 131,88,77,71,85,65,46,50,77,46,76,50,44,58,97,90,40,42,54,66,92,83,82,56,72,62,44,78,48,74,40,78,94,74,75,44,45,31,40,38,53,30,85,84,48,61,74,30,54,55,49,72,48,37,84,81,47,97,84,35,101,61,54,86,20,52,70,29,60,72,77,75,53,58,100,77,78,80,72,80,81,88,74,88,86,79,93,66,84,72,80,75,83,78,80,81,82,129

Foldseek 3Di:
DPPPPVKDKAFQADPVAHDDDPPDQWDWDADVVVRWIFTGGVVLCHRHRIDIGHCPDPDDPRVVRTVVCVVVADPVNDDDPPDDDDDDPPPPPPPPDD

Radius of gyration: 17.3 Å; Cα contacts (8 Å, |Δi|>4): 110; chains: 1; bounding box: 46×30×56 Å

Sequence (98 aa):
MFRDRGGYSCTVRGCRGPYQGDPFDFLAAYLIPDDMWYIIPAEKCSGQGSIALYPKLKKSKYGAYREAWHLLERPNGEGVVKQIEACAEGAAQVEWGV

Nearest PDB structures (foldseek):
  8rnu-assembly1_C  TM=2.882E-01  e=1.894E+00  Homo sapiens
  5ft1-assembly2_B  TM=2.243E-01  e=1.894E+00  Phikzvirus phiKZ

pLDDT: mean 79.38, std 15.48, range [40.69, 96.06]